Protein AF-F0J6A0-F1 (afdb_monomer_lite)

Secondary structure (DSSP, 8-state):
--HHHHHHHHHHHHTTS-HHHHHHHHHHHHTT---EEES-HHHHHHHHHTT--EEE--

Sequence (58 aa):
MNRPAVEAGLALLEAGGDFADGIMAHEGKWLGGETFVSFDKKAVTLLSDQGEAAQLLT

Structure (mmCIF, N/CA/C/O backbone):
data_AF-F0J6A0-F1
#
_entry.id   AF-F0J6A0-F1
#
loop_
_atom_site.group_PDB
_atom_site.id
_atom_site.type_symbol
_atom_site.label_atom_id
_atom_site.label_alt_id
_atom_site.label_comp_id
_atom_site.label_asym_id
_atom_site.label_entity_id
_atom_site.label_seq_id
_atom_site.pdbx_PDB_ins_code
_atom_site.Cartn_x
_atom_site.Cartn_y
_atom_site.Cartn_z
_atom_site.occupancy
_atom_site.B_iso_or_equiv
_atom_site.auth_seq_id
_atom_site.auth_comp_id
_atom_site.auth_asym_id
_atom_site.auth_atom_id
_atom_site.pdbx_PDB_model_num
ATOM 1 N N . MET A 1 1 ? 19.275 6.017 -8.779 1.00 63.06 1 MET A N 1
ATOM 2 C CA . MET A 1 1 ? 17.853 5.844 -9.147 1.00 63.06 1 MET A CA 1
ATOM 3 C C . MET A 1 1 ? 17.337 4.635 -8.383 1.00 63.06 1 MET A C 1
ATOM 5 O O . MET A 1 1 ? 17.916 3.568 -8.550 1.00 63.06 1 MET A O 1
ATOM 9 N N . ASN A 1 2 ? 16.353 4.811 -7.495 1.00 80.69 2 ASN A N 1
ATOM 10 C CA . ASN A 1 2 ? 15.840 3.733 -6.643 1.00 80.69 2 ASN A CA 1
ATOM 11 C C . ASN A 1 2 ? 14.774 2.927 -7.406 1.00 80.69 2 ASN A C 1
ATOM 13 O O . ASN A 1 2 ? 13.603 3.292 -7.415 1.00 80.69 2 ASN A O 1
ATOM 17 N N . ARG A 1 3 ? 15.204 1.889 -8.135 1.00 92.69 3 ARG A N 1
ATOM 18 C CA . ARG A 1 3 ? 14.302 1.052 -8.943 1.00 92.69 3 ARG A CA 1
ATOM 19 C C . ARG A 1 3 ? 13.244 0.319 -8.090 1.00 92.69 3 ARG A C 1
ATOM 21 O O . ARG A 1 3 ? 12.085 0.408 -8.479 1.00 92.69 3 ARG A O 1
ATOM 28 N N . PRO A 1 4 ? 13.583 -0.292 -6.937 1.00 94.81 4 PRO A N 1
ATOM 29 C CA . PRO A 1 4 ? 12.596 -0.923 -6.053 1.00 94.81 4 PRO A CA 1
ATOM 30 C C . PRO A 1 4 ? 11.446 -0.007 -5.621 1.00 94.81 4 PRO A C 1
ATOM 32 O O . PRO A 1 4 ? 10.288 -0.410 -5.668 1.00 94.81 4 PRO A O 1
ATOM 35 N N . ALA A 1 5 ? 11.744 1.248 -5.272 1.00 95.00 5 ALA A N 1
ATOM 36 C CA . ALA A 1 5 ? 10.706 2.209 -4.913 1.00 95.00 5 ALA A CA 1
ATOM 37 C C . ALA A 1 5 ? 9.761 2.474 -6.097 1.00 95.00 5 ALA A C 1
ATOM 39 O O . ALA A 1 5 ? 8.543 2.411 -5.953 1.00 95.00 5 ALA A O 1
ATOM 40 N N . VAL A 1 6 ? 10.317 2.713 -7.291 1.00 96.88 6 VAL A N 1
ATOM 41 C CA . VAL A 1 6 ? 9.519 2.934 -8.509 1.00 96.88 6 VAL A CA 1
ATOM 42 C C . VAL A 1 6 ? 8.634 1.729 -8.827 1.00 96.88 6 VAL A C 1
ATOM 44 O O . VAL A 1 6 ? 7.474 1.916 -9.177 1.00 96.88 6 VAL A O 1
ATOM 47 N N . GLU A 1 7 ? 9.149 0.510 -8.682 1.00 96.81 7 GLU A N 1
ATOM 48 C CA . GLU A 1 7 ? 8.378 -0.722 -8.885 1.00 96.81 7 GLU A CA 1
ATOM 49 C C . GLU A 1 7 ? 7.219 -0.838 -7.885 1.00 96.81 7 GLU A C 1
ATOM 51 O O . GLU A 1 7 ? 6.103 -1.143 -8.296 1.00 96.81 7 GLU A O 1
ATOM 56 N N . ALA A 1 8 ? 7.440 -0.507 -6.609 1.00 96.12 8 ALA A N 1
ATOM 57 C CA . ALA A 1 8 ? 6.377 -0.481 -5.603 1.00 96.12 8 ALA A CA 1
ATOM 58 C C . ALA A 1 8 ? 5.293 0.561 -5.927 1.00 96.12 8 ALA A C 1
ATOM 60 O O . ALA A 1 8 ? 4.098 0.280 -5.827 1.00 96.12 8 ALA A O 1
ATOM 61 N N . GLY A 1 9 ? 5.699 1.753 -6.372 1.00 97.00 9 GLY A N 1
ATOM 62 C CA . GLY A 1 9 ? 4.760 2.777 -6.823 1.00 97.00 9 GLY A CA 1
ATOM 63 C C . GLY A 1 9 ? 3.946 2.331 -8.041 1.00 97.00 9 GLY A C 1
ATOM 64 O O . GLY A 1 9 ? 2.733 2.535 -8.081 1.00 97.00 9 GLY A O 1
ATOM 65 N N . LEU A 1 10 ? 4.588 1.704 -9.033 1.00 97.62 10 LEU A N 1
ATOM 66 C CA . LEU A 1 10 ? 3.902 1.191 -10.224 1.00 97.62 10 LEU A CA 1
ATOM 67 C C . LEU A 1 10 ? 2.926 0.065 -9.872 1.00 97.62 10 LEU A C 1
ATOM 69 O O . LEU A 1 10 ? 1.796 0.097 -10.345 1.00 97.62 10 LEU A O 1
ATOM 73 N N . ALA A 1 11 ? 3.315 -0.867 -8.999 1.00 96.38 11 ALA A N 1
ATOM 74 C CA . ALA A 1 11 ? 2.442 -1.950 -8.553 1.00 96.38 11 ALA A CA 1
ATOM 75 C C . ALA A 1 11 ? 1.168 -1.419 -7.875 1.00 96.38 11 ALA A C 1
ATOM 77 O O . ALA A 1 11 ? 0.068 -1.908 -8.137 1.00 96.38 11 ALA A O 1
ATOM 78 N N . LEU A 1 12 ? 1.285 -0.376 -7.044 1.00 97.12 12 LEU A N 1
ATOM 79 C CA . LEU A 1 12 ? 0.116 0.225 -6.406 1.00 97.12 12 LEU A CA 1
ATOM 80 C C . LEU A 1 12 ? -0.760 0.998 -7.401 1.00 97.12 12 LEU A C 1
ATOM 82 O O . LEU A 1 12 ? -1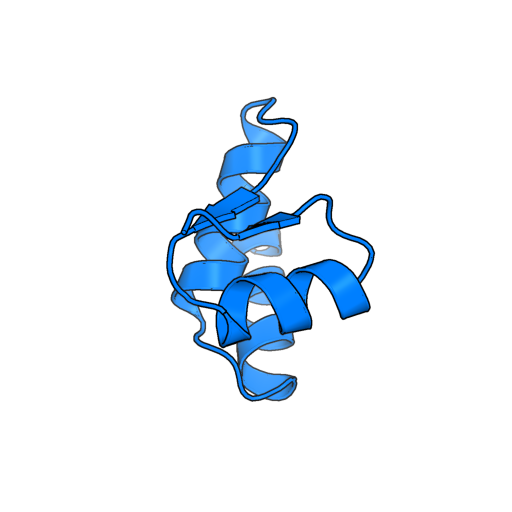.986 0.927 -7.314 1.00 97.12 12 LEU A O 1
ATOM 86 N N . LEU A 1 13 ? -0.149 1.679 -8.376 1.00 97.69 13 LEU A N 1
ATOM 87 C CA . LEU A 1 13 ? -0.871 2.345 -9.461 1.00 97.69 13 LEU A CA 1
ATOM 88 C C . LEU A 1 13 ? -1.645 1.340 -10.333 1.00 97.69 13 LEU A C 1
ATOM 90 O O . LEU A 1 13 ? -2.803 1.582 -10.669 1.00 97.69 13 LEU A O 1
ATOM 94 N N . GLU A 1 14 ? -1.042 0.195 -10.661 1.00 97.44 14 GLU A N 1
ATOM 95 C CA . GLU A 1 14 ? -1.685 -0.897 -11.407 1.00 97.44 14 GLU A CA 1
ATOM 96 C C . GLU A 1 14 ? -2.841 -1.536 -10.625 1.00 97.44 14 GLU A C 1
ATOM 98 O O . GLU A 1 14 ? -3.865 -1.885 -11.213 1.00 97.44 14 GLU A O 1
ATOM 103 N N . ALA A 1 15 ? -2.732 -1.606 -9.295 1.00 96.25 15 ALA A N 1
ATOM 104 C CA . ALA A 1 15 ? -3.820 -2.009 -8.401 1.00 96.25 15 ALA A CA 1
ATOM 105 C C . ALA A 1 15 ? -4.921 -0.933 -8.249 1.00 96.25 15 ALA A C 1
ATOM 107 O O . ALA A 1 15 ? -5.899 -1.128 -7.524 1.00 96.25 15 ALA A O 1
ATOM 108 N N . GLY A 1 16 ? -4.782 0.207 -8.934 1.00 96.56 16 GLY A N 1
ATOM 109 C CA . GLY A 1 16 ? -5.743 1.304 -8.944 1.00 96.56 16 GLY A CA 1
ATOM 110 C C . GLY A 1 16 ? -5.595 2.288 -7.784 1.00 96.56 16 GLY A C 1
ATOM 111 O O . GLY A 1 16 ? -6.515 3.078 -7.571 1.00 96.56 16 GLY A O 1
ATOM 112 N N . GLY A 1 17 ? -4.500 2.237 -7.023 1.00 96.50 17 GLY A N 1
ATOM 113 C CA . GLY A 1 17 ? -4.137 3.206 -5.985 1.00 96.50 17 GLY A CA 1
ATOM 114 C C . GLY A 1 17 ? -3.288 4.359 -6.517 1.00 96.50 17 GLY A C 1
ATOM 115 O O . GLY A 1 17 ? -3.132 4.526 -7.727 1.00 96.50 17 GLY A O 1
ATOM 116 N N . ASP A 1 18 ? -2.722 5.145 -5.605 1.00 97.62 18 ASP A N 1
ATOM 117 C CA . ASP A 1 18 ? -1.841 6.253 -5.961 1.00 97.62 18 ASP A CA 1
ATOM 118 C C . ASP A 1 18 ? -0.379 5.804 -5.938 1.00 97.62 18 ASP A C 1
ATOM 120 O O . ASP A 1 1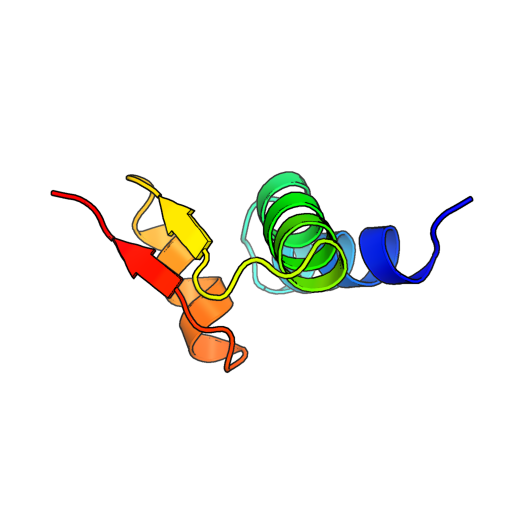8 ? 0.107 5.237 -4.964 1.00 97.62 18 ASP A O 1
ATOM 124 N N . PHE A 1 19 ? 0.366 6.110 -7.002 1.00 97.00 19 PHE A N 1
ATOM 125 C CA . PHE A 1 19 ? 1.789 5.762 -7.118 1.00 97.00 19 PHE A CA 1
ATOM 126 C C . PHE A 1 19 ? 2.615 6.191 -5.889 1.00 97.00 19 PHE A C 1
ATOM 128 O O . PHE A 1 19 ? 3.521 5.480 -5.452 1.00 97.00 19 PHE A O 1
ATOM 135 N N . ALA A 1 20 ? 2.295 7.356 -5.318 1.00 97.44 20 ALA A N 1
ATOM 136 C CA . ALA A 1 20 ? 3.004 7.912 -4.172 1.00 97.44 20 ALA A CA 1
ATOM 137 C C . ALA A 1 20 ?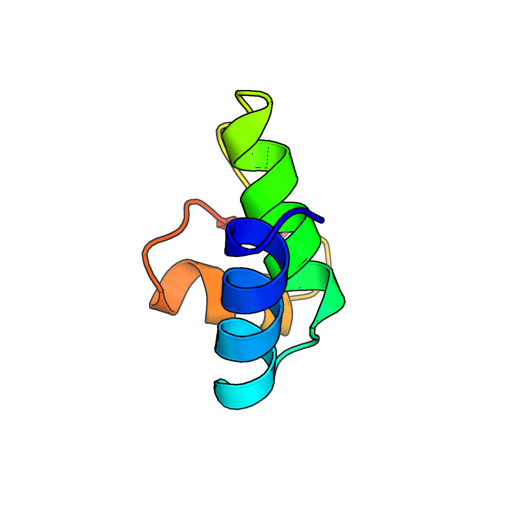 2.869 7.052 -2.906 1.00 97.44 20 ALA A C 1
ATOM 139 O O . ALA A 1 20 ? 3.842 6.930 -2.165 1.00 97.44 20 ALA A O 1
ATOM 140 N N . ASP A 1 21 ? 1.720 6.417 -2.676 1.00 97.38 21 ASP A N 1
ATOM 141 C CA . ASP A 1 21 ? 1.507 5.577 -1.494 1.00 97.38 21 ASP A CA 1
ATOM 142 C C . ASP A 1 21 ? 2.397 4.329 -1.531 1.00 97.38 21 ASP A C 1
ATOM 144 O O . ASP A 1 21 ? 2.953 3.931 -0.508 1.00 97.38 21 ASP A O 1
ATOM 148 N N . GLY A 1 22 ? 2.628 3.766 -2.723 1.00 96.81 22 GLY A N 1
ATOM 149 C CA . GLY A 1 22 ? 3.517 2.618 -2.914 1.00 96.81 22 GLY A CA 1
ATOM 150 C C . GLY A 1 22 ? 4.980 2.987 -2.674 1.00 96.81 22 GLY A C 1
ATOM 151 O O . GLY A 1 22 ? 5.711 2.249 -2.013 1.00 96.81 22 GLY A O 1
ATOM 152 N N . ILE A 1 23 ? 5.391 4.176 -3.132 1.00 97.25 23 ILE A N 1
ATOM 153 C CA . ILE A 1 23 ? 6.718 4.737 -2.839 1.00 97.25 23 ILE A CA 1
ATOM 154 C C . ILE A 1 23 ? 6.886 4.943 -1.331 1.00 97.25 23 ILE A C 1
ATOM 156 O O . ILE A 1 23 ? 7.888 4.514 -0.764 1.00 97.25 23 ILE A O 1
ATOM 160 N N . MET A 1 24 ? 5.913 5.580 -0.672 1.00 96.25 24 MET A N 1
ATOM 161 C CA . MET A 1 24 ? 5.976 5.876 0.761 1.00 96.25 24 MET A CA 1
ATOM 162 C C . MET A 1 24 ? 6.011 4.606 1.613 1.00 96.25 24 MET A C 1
ATOM 164 O O . MET A 1 24 ? 6.815 4.528 2.541 1.00 96.25 24 MET A O 1
ATOM 168 N N . ALA A 1 25 ? 5.191 3.604 1.288 1.00 96.81 25 ALA A N 1
ATOM 169 C CA . ALA A 1 25 ? 5.199 2.318 1.978 1.00 96.81 25 ALA A CA 1
ATOM 170 C C . ALA A 1 25 ? 6.555 1.609 1.832 1.00 96.81 25 ALA A C 1
ATOM 172 O O . ALA A 1 25 ? 7.127 1.156 2.825 1.00 96.81 25 ALA A O 1
ATOM 173 N N . HIS A 1 26 ? 7.108 1.578 0.615 1.00 96.00 26 HIS A N 1
ATOM 174 C CA . HIS A 1 26 ? 8.406 0.961 0.355 1.00 96.00 26 HIS A CA 1
ATOM 175 C C . HIS A 1 26 ? 9.554 1.671 1.081 1.00 96.00 26 HIS A C 1
ATOM 177 O O . HIS A 1 26 ? 10.343 1.023 1.766 1.00 96.00 26 HIS A O 1
ATOM 183 N N . GLU A 1 27 ? 9.651 2.995 0.953 1.00 96.06 27 GLU A N 1
ATOM 184 C CA . GLU A 1 27 ? 10.714 3.786 1.585 1.00 96.06 27 GLU A CA 1
ATOM 185 C C . GLU A 1 27 ? 10.601 3.752 3.114 1.00 96.06 27 GLU A C 1
ATOM 187 O O . GLU A 1 27 ? 11.607 3.603 3.805 1.00 96.06 27 GLU A O 1
ATOM 192 N N . GLY A 1 28 ? 9.379 3.809 3.654 1.00 96.38 28 GLY A N 1
ATOM 193 C CA . GLY A 1 28 ? 9.132 3.655 5.086 1.00 96.38 28 GLY A CA 1
ATOM 194 C C . GLY A 1 28 ? 9.665 2.321 5.606 1.00 96.38 28 GLY A C 1
ATOM 195 O O . GLY A 1 28 ? 10.450 2.303 6.552 1.00 96.38 28 GLY A O 1
ATOM 196 N N . LYS A 1 29 ? 9.321 1.216 4.936 1.00 95.31 29 LYS A N 1
ATOM 197 C CA . LYS A 1 29 ? 9.813 -0.131 5.261 1.00 95.31 29 LYS A CA 1
ATOM 198 C C . LYS A 1 29 ? 11.329 -0.251 5.123 1.00 95.31 29 LYS A C 1
ATOM 200 O O . LYS A 1 29 ? 11.981 -0.819 5.996 1.00 95.31 29 LYS A O 1
ATOM 205 N N . TRP A 1 30 ? 11.904 0.318 4.064 1.00 94.56 30 TRP A N 1
ATOM 206 C CA . TRP A 1 30 ? 13.353 0.347 3.842 1.00 94.56 30 TRP A CA 1
ATOM 207 C C . TRP A 1 30 ? 14.104 1.068 4.972 1.00 94.56 30 TRP A C 1
ATOM 209 O O . TRP A 1 30 ? 15.181 0.634 5.378 1.00 94.56 30 TRP A O 1
ATOM 219 N N . LEU A 1 31 ? 13.515 2.130 5.523 1.00 96.12 31 LEU A N 1
ATOM 220 C CA . LEU A 1 31 ? 14.056 2.885 6.655 1.00 96.12 31 LEU A CA 1
ATOM 221 C C . LEU A 1 31 ? 13.762 2.244 8.026 1.00 96.12 31 LEU A C 1
ATOM 223 O O . LEU A 1 31 ? 14.150 2.807 9.049 1.00 96.12 31 LEU A O 1
ATOM 227 N N . GLY A 1 32 ? 13.115 1.073 8.062 1.00 97.12 32 GLY A N 1
ATOM 228 C CA . GLY A 1 32 ? 12.796 0.336 9.289 1.00 97.12 32 GLY A CA 1
ATOM 229 C C . GLY A 1 32 ? 11.421 0.643 9.890 1.00 97.12 32 GLY A C 1
ATOM 230 O O . GLY A 1 32 ? 11.165 0.281 11.034 1.00 97.12 32 GLY A O 1
ATOM 231 N N . GLY A 1 33 ? 10.535 1.309 9.151 1.00 97.31 33 GLY A N 1
ATOM 232 C CA . GLY A 1 33 ? 9.134 1.474 9.529 1.00 97.31 33 GLY A CA 1
ATOM 233 C C . GLY A 1 33 ? 8.378 0.146 9.485 1.00 97.31 33 GLY A C 1
ATOM 234 O O . GLY A 1 33 ? 8.514 -0.630 8.542 1.00 97.31 33 GLY A O 1
ATOM 235 N N . GLU A 1 34 ? 7.565 -0.108 10.507 1.00 96.56 34 GLU A N 1
ATOM 236 C CA . GLU A 1 34 ? 6.869 -1.391 10.675 1.00 96.56 34 GLU A CA 1
ATOM 237 C C . GLU A 1 34 ? 5.442 -1.389 10.122 1.00 96.56 34 GLU A C 1
ATOM 239 O O . GLU A 1 34 ? 4.907 -2.441 9.785 1.00 96.56 34 GLU A O 1
ATOM 244 N N . THR A 1 35 ? 4.787 -0.228 10.059 1.00 97.69 35 THR A N 1
ATOM 245 C CA . THR A 1 35 ? 3.386 -0.120 9.635 1.00 97.69 35 THR A CA 1
ATOM 246 C C . THR A 1 35 ? 3.169 1.156 8.836 1.00 97.69 35 THR A C 1
ATOM 248 O O . THR A 1 35 ? 3.537 2.247 9.275 1.00 97.69 35 THR A O 1
ATOM 251 N N . PHE A 1 36 ? 2.539 1.026 7.670 1.00 97.62 36 PHE A N 1
ATOM 252 C CA . PHE A 1 36 ? 2.047 2.156 6.894 1.00 97.62 36 PHE A CA 1
ATOM 253 C C . PHE A 1 36 ? 0.747 2.670 7.515 1.00 97.62 36 PHE A C 1
ATOM 255 O O . PHE A 1 36 ? -0.266 1.973 7.541 1.00 97.62 36 PHE A O 1
ATOM 262 N N . VAL A 1 37 ? 0.763 3.896 8.025 1.00 97.81 37 VAL A N 1
ATOM 263 C CA . VAL A 1 37 ? -0.385 4.485 8.717 1.00 97.81 37 VAL A CA 1
ATOM 264 C C . VAL A 1 37 ? -0.919 5.655 7.897 1.00 97.81 37 VAL A C 1
ATOM 266 O O . VAL A 1 37 ? -0.166 6.566 7.564 1.00 97.81 37 VAL A O 1
ATOM 269 N N . SER A 1 38 ? -2.212 5.642 7.569 1.00 97.12 38 SER A N 1
ATOM 270 C CA . SER A 1 38 ? -2.845 6.693 6.761 1.00 97.12 38 SER A CA 1
ATOM 271 C C . SER A 1 38 ? -4.311 6.907 7.146 1.00 97.12 38 SER A C 1
ATOM 273 O O . SER A 1 38 ? -4.937 6.044 7.757 1.00 97.12 38 SER A O 1
ATOM 275 N N . PHE A 1 39 ? -4.861 8.063 6.774 1.00 97.44 39 PHE A N 1
ATOM 276 C CA . PHE A 1 39 ? -6.301 8.357 6.826 1.00 97.44 39 PHE A CA 1
ATOM 277 C C . PHE A 1 39 ? -7.018 7.960 5.524 1.00 97.44 39 PHE A C 1
ATOM 279 O O . PHE A 1 39 ? -8.247 7.977 5.453 1.00 97.44 39 PHE A O 1
ATOM 286 N N . ASP A 1 40 ? -6.262 7.599 4.482 1.00 97.00 40 ASP A N 1
ATOM 287 C CA . ASP A 1 40 ? -6.815 7.117 3.222 1.00 97.00 40 ASP A CA 1
ATOM 288 C C . ASP A 1 40 ? -7.149 5.623 3.319 1.00 97.00 40 ASP A C 1
ATOM 290 O O . ASP A 1 40 ? -6.281 4.744 3.330 1.00 97.00 40 ASP A O 1
ATOM 294 N N . LYS A 1 41 ? -8.451 5.328 3.351 1.00 97.62 41 LYS A N 1
ATOM 295 C CA . LYS A 1 41 ? -8.968 3.959 3.398 1.00 97.62 41 LYS A CA 1
ATOM 296 C C . LYS A 1 41 ? -8.549 3.123 2.187 1.00 97.62 41 LYS A C 1
ATOM 298 O O . LYS A 1 41 ? -8.330 1.921 2.336 1.00 97.62 41 LYS A O 1
ATOM 303 N N . LYS A 1 42 ? -8.479 3.717 0.997 1.00 97.56 42 LYS A N 1
ATOM 304 C CA . LYS A 1 42 ? -8.144 3.011 -0.240 1.00 97.56 42 LYS A CA 1
ATOM 305 C C . LYS A 1 42 ? -6.671 2.617 -0.245 1.00 97.56 42 LYS A C 1
ATOM 307 O O . LYS A 1 42 ? -6.385 1.452 -0.503 1.00 97.56 42 LYS A O 1
ATOM 312 N N . ALA A 1 43 ? -5.775 3.535 0.118 1.00 97.69 43 ALA A N 1
ATOM 313 C CA . ALA A 1 43 ? -4.344 3.250 0.233 1.00 97.69 43 ALA A CA 1
ATOM 314 C C . ALA A 1 43 ? -4.076 2.106 1.224 1.00 97.69 43 ALA A C 1
ATOM 316 O O . ALA A 1 43 ? -3.412 1.128 0.886 1.00 97.69 43 ALA A O 1
ATOM 317 N N . VAL A 1 44 ? -4.678 2.185 2.418 1.00 98.19 44 VAL A N 1
ATOM 318 C CA . VAL A 1 44 ? -4.547 1.144 3.451 1.00 98.19 44 VAL A CA 1
ATOM 319 C C . VAL A 1 44 ? -5.085 -0.199 2.964 1.00 98.19 44 VAL A C 1
ATOM 321 O O . VAL A 1 44 ? -4.443 -1.220 3.191 1.00 98.19 44 VAL A O 1
ATOM 324 N N . THR A 1 45 ? -6.234 -0.210 2.282 1.00 98.06 45 THR A N 1
ATOM 325 C CA . THR A 1 45 ? -6.837 -1.451 1.766 1.00 98.06 45 THR A CA 1
ATOM 326 C C . THR A 1 45 ? -5.934 -2.101 0.721 1.00 98.06 45 THR A C 1
ATOM 328 O O . THR A 1 45 ? -5.590 -3.268 0.860 1.00 98.06 45 THR A O 1
ATOM 331 N N . LEU A 1 46 ? -5.480 -1.337 -0.276 1.00 98.06 46 LEU A N 1
ATOM 332 C CA . LEU A 1 46 ? -4.647 -1.865 -1.358 1.00 98.06 46 LEU A CA 1
ATOM 333 C C . LEU A 1 46 ? -3.288 -2.371 -0.862 1.00 98.06 46 LEU A C 1
ATOM 335 O O . LEU A 1 46 ? -2.826 -3.413 -1.317 1.00 98.06 46 LEU A O 1
ATOM 339 N N . LEU A 1 47 ? -2.658 -1.666 0.082 1.00 97.06 47 LEU A N 1
ATOM 340 C CA . LEU A 1 47 ? -1.402 -2.114 0.690 1.00 97.06 47 LEU A CA 1
ATOM 341 C C . LEU A 1 47 ? -1.610 -3.364 1.561 1.00 97.06 47 LEU A C 1
ATOM 343 O O . LEU A 1 47 ? -0.804 -4.291 1.492 1.00 97.06 47 LEU A O 1
ATOM 347 N N . SER A 1 48 ? -2.716 -3.439 2.309 1.00 97.12 48 SER A N 1
ATOM 348 C CA . SER A 1 48 ? -3.066 -4.635 3.093 1.00 97.12 48 SER A CA 1
ATOM 349 C C . SER A 1 48 ? -3.303 -5.858 2.203 1.00 97.12 48 SER A C 1
ATOM 351 O O . SER A 1 48 ? -2.820 -6.945 2.513 1.00 97.12 48 SER A O 1
ATOM 353 N N . ASP A 1 49 ? -3.994 -5.685 1.071 1.00 96.62 49 ASP A N 1
ATOM 354 C CA . ASP A 1 49 ? -4.256 -6.757 0.099 1.00 96.62 49 ASP A CA 1
ATOM 355 C C . ASP A 1 49 ? -2.963 -7.283 -0.553 1.00 96.62 49 ASP A C 1
ATOM 357 O O . ASP A 1 49 ? -2.891 -8.443 -0.960 1.00 96.62 49 ASP A O 1
ATOM 361 N N . GLN A 1 50 ? -1.917 -6.453 -0.608 1.00 92.19 50 GLN A N 1
ATOM 362 C CA . GLN A 1 50 ? -0.571 -6.825 -1.062 1.00 92.19 50 GLN A CA 1
ATOM 363 C C . GLN A 1 50 ? 0.296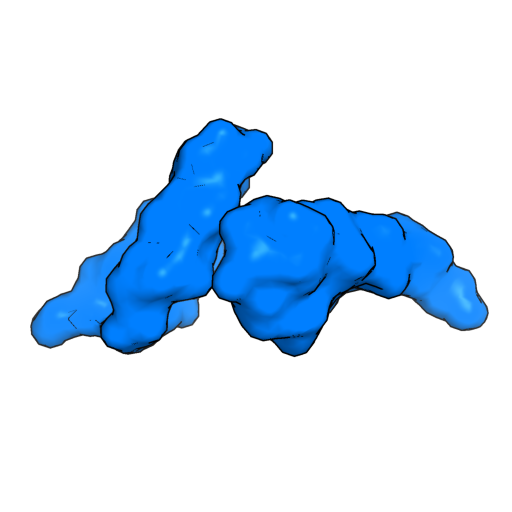 -7.447 0.050 1.00 92.19 50 GLN A C 1
ATOM 365 O O . GLN A 1 50 ? 1.451 -7.798 -0.190 1.00 92.19 50 GLN A O 1
ATOM 370 N N . GLY A 1 51 ? -0.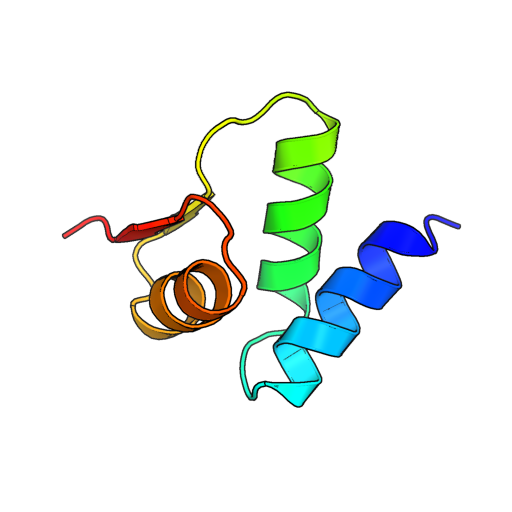255 -7.624 1.255 1.00 93.81 51 GLY A N 1
ATOM 371 C CA . GLY A 1 51 ? 0.428 -8.226 2.400 1.00 93.81 51 GLY A CA 1
ATOM 372 C C . GLY A 1 51 ? 1.321 -7.263 3.185 1.00 93.81 51 GLY A C 1
ATOM 373 O O . GLY A 1 51 ? 2.084 -7.716 4.041 1.00 93.81 51 GLY A O 1
ATOM 374 N N . GLU A 1 52 ? 1.246 -5.957 2.921 1.00 95.50 52 GLU A N 1
ATOM 375 C CA . GLU A 1 52 ? 1.941 -4.956 3.728 1.00 95.50 52 GLU A CA 1
ATOM 376 C C . GLU A 1 52 ? 1.178 -4.684 5.030 1.00 95.50 52 GLU A C 1
ATOM 378 O O . GLU A 1 52 ? -0.054 -4.671 5.077 1.00 95.50 52 GLU A O 1
ATOM 383 N N . ALA A 1 53 ? 1.917 -4.440 6.112 1.00 97.25 53 ALA A N 1
ATOM 384 C CA . ALA A 1 53 ? 1.324 -4.008 7.369 1.00 97.25 53 ALA A CA 1
ATOM 385 C C . ALA A 1 53 ? 0.833 -2.561 7.218 1.00 97.25 53 ALA A C 1
ATOM 387 O O . ALA A 1 53 ? 1.637 -1.627 7.198 1.00 97.25 53 ALA A O 1
ATOM 388 N N . ALA A 1 54 ? -0.482 -2.369 7.108 1.00 97.88 54 ALA A N 1
ATOM 389 C CA . ALA A 1 54 ? -1.095 -1.054 6.970 1.00 97.88 54 ALA A CA 1
ATOM 390 C C . ALA A 1 54 ? -2.269 -0.860 7.942 1.00 97.88 54 ALA A C 1
ATOM 392 O O . ALA A 1 54 ? -3.009 -1.795 8.248 1.00 97.88 54 ALA A O 1
ATOM 393 N N . GLN A 1 55 ? -2.449 0.370 8.429 1.00 98.25 55 GLN A N 1
ATOM 394 C CA . GLN A 1 55 ? -3.486 0.723 9.398 1.00 98.25 55 GLN A CA 1
ATOM 395 C C . GLN A 1 55 ? -4.186 2.032 9.020 1.00 98.25 55 GLN A C 1
ATOM 397 O O . GLN A 1 55 ? -3.548 3.060 8.789 1.00 98.25 55 GLN A O 1
ATOM 402 N N . LEU A 1 56 ? -5.521 1.994 9.020 1.00 98.25 56 LEU A N 1
ATOM 403 C CA . LEU A 1 56 ? -6.365 3.175 8.861 1.00 98.25 56 LEU A CA 1
ATOM 404 C C . LEU A 1 56 ? -6.485 3.903 10.202 1.00 98.25 56 LEU A C 1
ATOM 406 O O . LEU A 1 56 ? -6.891 3.298 11.196 1.00 98.25 56 LEU A O 1
ATOM 410 N N . LEU A 1 57 ? -6.170 5.197 10.222 1.00 96.38 57 LEU A N 1
ATOM 411 C CA . LEU A 1 57 ? -6.533 6.083 11.325 1.00 96.38 57 LEU A CA 1
ATOM 412 C C . LEU A 1 57 ? -7.903 6.701 11.058 1.00 96.38 57 LEU A C 1
ATOM 414 O O . LEU A 1 57 ? -8.160 7.221 9.972 1.00 96.38 57 LEU A O 1
ATOM 418 N N . THR A 1 58 ? -8.769 6.622 12.064 1.00 84.81 58 THR A N 1
ATOM 419 C CA . THR A 1 58 ? -10.118 7.201 12.085 1.00 84.81 58 THR A CA 1
ATOM 420 C C . THR A 1 58 ? -10.223 8.262 13.159 1.00 84.81 58 THR A C 1
ATOM 422 O O . THR A 1 58 ? -9.693 7.991 14.261 1.00 84.81 58 THR A O 1
#

Foldseek 3Di:
DPVCLQVQLVVCVVVVHHSVLSSCLVVCVVVPNQEAEDCDPSSQVSCVVVVHHYDHDD

Organism: Acidiphilium multivorum (strai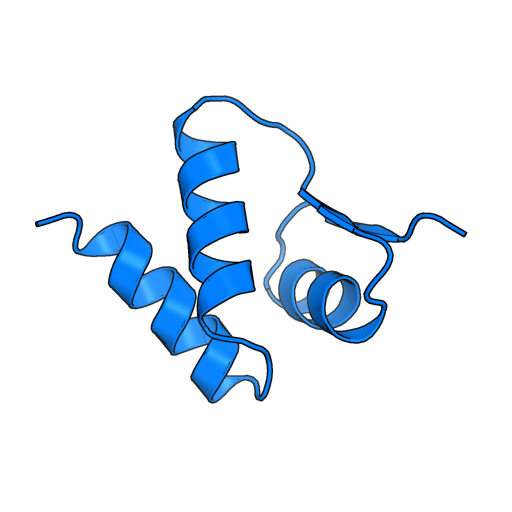n DSM 11245 / JCM 8867 / NBRC 100883 / AIU 301) (NCBI:txid926570)

pLDDT: mean 95.65, std 5.17, range [63.06, 98.25]

Radius of gyration: 10.36 Å; chains: 1; bounding box: 28×17×24 Å